Protein AF-A0A098G9X1-F1 (afdb_monomer)

Structure (mmCIF, N/CA/C/O backbone):
data_AF-A0A098G9X1-F1
#
_entry.id   AF-A0A098G9X1-F1
#
loop_
_atom_site.group_PDB
_atom_site.id
_atom_site.type_symbol
_atom_site.label_atom_id
_atom_site.label_alt_id
_atom_site.label_comp_id
_atom_site.label_asym_id
_atom_site.label_entity_id
_atom_site.label_seq_id
_atom_site.pdbx_PDB_ins_code
_atom_site.Cartn_x
_atom_site.Cartn_y
_atom_site.Cartn_z
_atom_site.occupancy
_atom_site.B_iso_or_equiv
_atom_site.auth_seq_id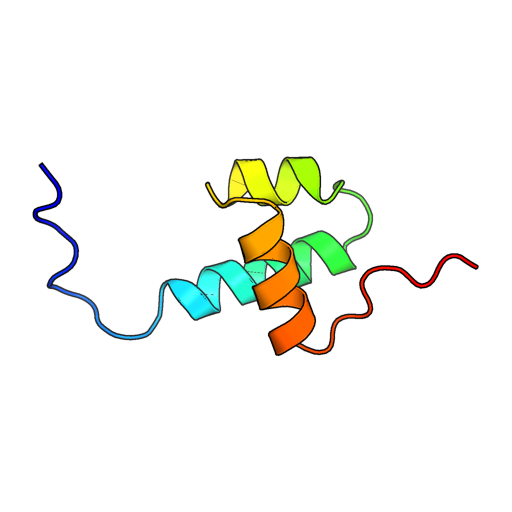
_atom_site.auth_comp_id
_atom_site.auth_asym_id
_atom_site.auth_atom_id
_atom_site.pdbx_PDB_model_num
ATOM 1 N N . MET A 1 1 ? -5.783 10.375 -25.714 1.00 60.38 1 MET A N 1
ATOM 2 C CA . MET A 1 1 ? -4.745 11.144 -24.997 1.00 60.38 1 MET A CA 1
ATOM 3 C C . MET A 1 1 ? -4.084 10.249 -23.949 1.00 60.38 1 MET A C 1
ATOM 5 O O . MET A 1 1 ? -4.427 10.327 -22.785 1.00 60.38 1 MET A O 1
ATOM 9 N N . TYR A 1 2 ? -3.178 9.370 -24.391 1.00 48.00 2 TYR A N 1
ATOM 10 C CA . TYR A 1 2 ? -2.273 8.559 -23.549 1.00 48.00 2 TYR A CA 1
ATOM 11 C C . TYR A 1 2 ? -0.912 8.427 -24.260 1.00 48.00 2 TYR A C 1
ATOM 13 O O . TYR A 1 2 ? -0.323 7.358 -24.360 1.00 48.00 2 TYR A O 1
ATOM 21 N N . MET A 1 3 ? -0.446 9.532 -24.845 1.00 50.69 3 MET A N 1
ATOM 22 C CA . MET A 1 3 ? 0.736 9.584 -25.706 1.00 50.69 3 MET A CA 1
ATOM 23 C C . MET A 1 3 ? 1.959 10.047 -24.907 1.00 50.69 3 MET A C 1
ATOM 25 O O . MET A 1 3 ? 2.566 11.046 -25.258 1.00 50.69 3 MET A O 1
ATOM 29 N N . LEU A 1 4 ? 2.289 9.382 -23.793 1.00 48.97 4 LEU A N 1
ATOM 30 C CA . LEU A 1 4 ? 3.550 9.659 -23.084 1.00 48.97 4 LEU A CA 1
ATOM 31 C C . LEU A 1 4 ? 4.116 8.460 -22.298 1.00 48.97 4 LEU A C 1
ATOM 33 O O . LEU A 1 4 ? 4.887 8.648 -21.366 1.00 48.97 4 LEU A O 1
ATOM 37 N N . TYR A 1 5 ? 3.767 7.221 -22.664 1.00 52.59 5 TYR A N 1
ATOM 38 C CA . TYR A 1 5 ? 4.347 6.016 -22.041 1.00 52.59 5 TYR A CA 1
ATOM 39 C C . TYR A 1 5 ? 5.579 5.457 -22.778 1.00 52.59 5 TYR A C 1
ATOM 41 O O . TYR A 1 5 ? 6.041 4.374 -22.440 1.00 52.59 5 TYR A O 1
ATOM 49 N N . PHE A 1 6 ? 6.127 6.157 -23.779 1.00 58.09 6 PHE A N 1
ATOM 50 C CA . PHE A 1 6 ? 7.127 5.571 -24.685 1.00 58.09 6 PHE A CA 1
ATOM 51 C C . PHE A 1 6 ? 8.590 5.988 -24.446 1.00 58.09 6 PHE A C 1
ATOM 53 O O . PHE A 1 6 ? 9.413 5.766 -25.327 1.00 58.09 6 PHE A O 1
ATOM 60 N N . LEU A 1 7 ? 8.970 6.592 -23.308 1.00 49.50 7 LEU A N 1
ATOM 61 C CA . LEU A 1 7 ? 10.368 7.041 -23.167 1.00 49.50 7 LEU A CA 1
ATOM 62 C C . LEU A 1 7 ? 11.003 6.994 -21.768 1.00 49.50 7 LEU A C 1
ATOM 64 O O . LEU A 1 7 ? 11.824 7.845 -21.486 1.00 49.50 7 LEU A O 1
ATOM 68 N N . VAL A 1 8 ? 10.689 5.999 -20.926 1.00 50.66 8 VAL A N 1
ATOM 69 C CA . VAL A 1 8 ? 11.647 5.397 -19.963 1.00 50.66 8 VAL A CA 1
ATOM 70 C C . VAL A 1 8 ? 11.145 3.980 -19.628 1.00 50.66 8 VAL A C 1
ATOM 72 O O . VAL A 1 8 ? 10.160 3.843 -18.897 1.00 50.66 8 VAL A O 1
ATOM 75 N N . PRO A 1 9 ? 11.744 2.912 -20.172 1.00 53.50 9 PRO A N 1
ATOM 76 C CA . PRO A 1 9 ? 11.371 1.553 -19.809 1.00 53.50 9 PRO A CA 1
ATOM 77 C C . PRO A 1 9 ? 11.969 1.216 -18.422 1.00 53.50 9 PRO A C 1
ATOM 79 O O . PRO A 1 9 ? 13.070 1.635 -18.093 1.00 53.50 9 PRO A O 1
ATOM 82 N N . GLU A 1 10 ? 11.225 0.464 -17.606 1.00 54.19 10 GLU A N 1
ATOM 83 C CA . GLU A 1 10 ? 11.711 -0.353 -16.466 1.00 54.19 10 GLU A CA 1
ATOM 84 C C . GLU A 1 10 ? 11.686 0.162 -15.005 1.00 54.19 10 GLU A C 1
ATOM 86 O O . GLU A 1 10 ? 11.834 -0.674 -14.121 1.00 54.19 10 GLU A O 1
ATOM 91 N N . THR A 1 11 ? 11.380 1.423 -14.654 1.00 55.94 11 THR A N 1
ATOM 92 C CA . THR A 1 11 ? 11.469 1.844 -13.219 1.00 55.94 11 THR A CA 1
ATOM 93 C C . THR A 1 11 ? 10.174 2.285 -12.527 1.00 55.94 11 THR A C 1
ATOM 95 O O . THR A 1 11 ? 10.121 2.326 -11.297 1.00 55.94 11 THR A O 1
ATOM 98 N N . HIS A 1 12 ? 9.083 2.564 -13.249 1.00 59.72 12 HIS A N 1
ATOM 99 C CA . HIS A 1 12 ? 7.886 3.148 -12.619 1.00 59.72 12 HIS A CA 1
ATOM 100 C C . HIS A 1 12 ? 7.091 2.184 -11.727 1.00 59.72 12 HIS A C 1
ATOM 102 O O . HIS A 1 12 ? 6.535 2.607 -10.712 1.00 59.72 12 HIS A O 1
ATOM 108 N N . LEU A 1 13 ? 7.015 0.902 -12.093 1.00 63.38 13 LEU A N 1
ATOM 109 C CA . LEU A 1 13 ? 6.267 -0.088 -11.312 1.00 63.38 13 LEU A CA 1
ATOM 110 C C . LEU A 1 13 ? 6.995 -0.414 -10.002 1.00 63.38 13 LEU A C 1
ATOM 112 O O . LEU A 1 13 ? 6.385 -0.461 -8.933 1.00 63.38 13 LEU A O 1
ATOM 116 N N . ASP A 1 14 ? 8.315 -0.552 -10.095 1.00 68.44 14 ASP A N 1
ATOM 117 C CA . ASP A 1 14 ? 9.178 -0.932 -8.983 1.00 68.44 14 ASP A CA 1
ATOM 118 C C . ASP A 1 14 ? 9.335 0.203 -7.960 1.00 68.44 14 ASP A C 1
ATOM 120 O O . ASP A 1 14 ? 9.307 -0.018 -6.746 1.00 68.44 14 ASP A O 1
ATOM 124 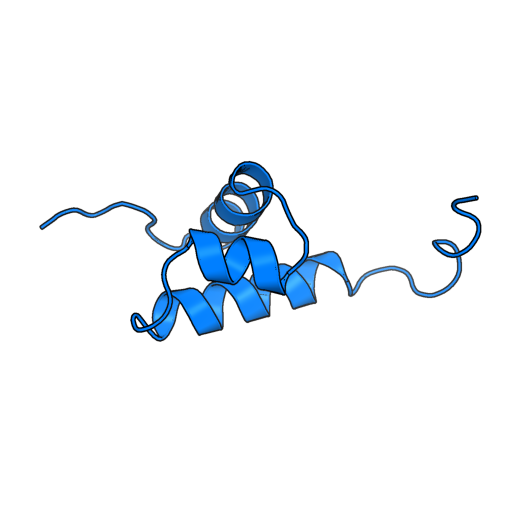N N . PHE A 1 15 ? 9.372 1.450 -8.440 1.00 77.88 15 PHE A N 1
ATOM 125 C CA . PHE A 1 15 ? 9.388 2.636 -7.586 1.00 77.88 15 PHE A CA 1
ATOM 126 C C . PHE A 1 15 ? 8.095 2.772 -6.770 1.00 77.88 15 PHE A C 1
ATOM 128 O O . PHE A 1 15 ? 8.138 2.988 -5.557 1.00 77.88 15 PHE A O 1
ATOM 135 N N . LYS A 1 16 ? 6.932 2.564 -7.407 1.00 76.88 16 LYS A N 1
ATOM 136 C CA . LYS A 1 16 ? 5.635 2.579 -6.713 1.00 76.88 16 LYS A CA 1
ATOM 137 C C . LYS A 1 16 ? 5.527 1.454 -5.680 1.00 76.88 16 LYS A C 1
ATOM 139 O O . LYS A 1 16 ? 5.021 1.695 -4.587 1.00 76.88 16 LYS A O 1
ATOM 144 N N . ALA A 1 17 ? 6.023 0.256 -5.994 1.00 77.56 17 ALA A N 1
ATOM 145 C CA . ALA A 1 17 ? 6.052 -0.869 -5.058 1.00 77.56 17 ALA A CA 1
ATOM 146 C C . ALA A 1 17 ? 6.976 -0.609 -3.854 1.00 77.56 17 ALA A C 1
ATOM 148 O O . ALA A 1 17 ? 6.601 -0.895 -2.718 1.00 77.56 17 ALA A O 1
ATOM 149 N N . THR A 1 18 ? 8.144 -0.007 -4.086 1.00 82.12 18 THR A N 1
ATOM 150 C CA . THR A 1 18 ? 9.109 0.345 -3.030 1.00 82.12 18 THR A CA 1
ATOM 151 C C . THR A 1 18 ? 8.549 1.416 -2.091 1.00 82.12 18 THR A C 1
ATOM 153 O O . THR A 1 18 ? 8.643 1.280 -0.871 1.00 82.12 18 THR A O 1
ATOM 156 N N . ILE A 1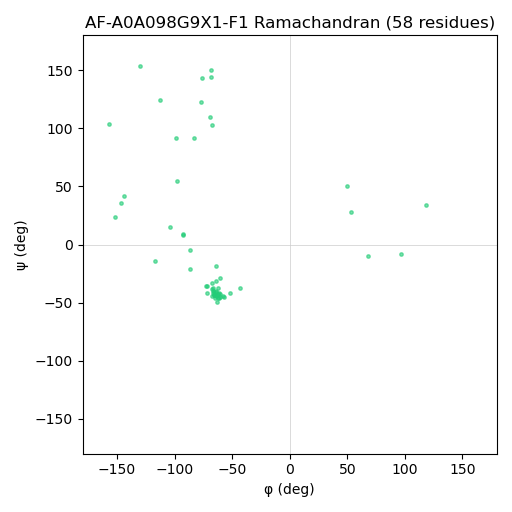 19 ? 7.898 2.449 -2.636 1.00 83.12 19 ILE A N 1
ATOM 157 C CA . ILE A 1 19 ? 7.223 3.475 -1.830 1.00 83.12 19 ILE A CA 1
ATOM 158 C C . ILE A 1 19 ? 6.044 2.873 -1.060 1.00 83.12 19 ILE A C 1
ATOM 160 O O . ILE A 1 19 ? 5.893 3.151 0.129 1.00 83.12 19 ILE A O 1
ATOM 164 N N . ALA A 1 20 ? 5.234 2.023 -1.700 1.00 81.56 20 ALA A N 1
ATOM 165 C CA . ALA A 1 20 ? 4.132 1.334 -1.033 1.00 81.56 20 ALA A CA 1
ATOM 166 C C . ALA A 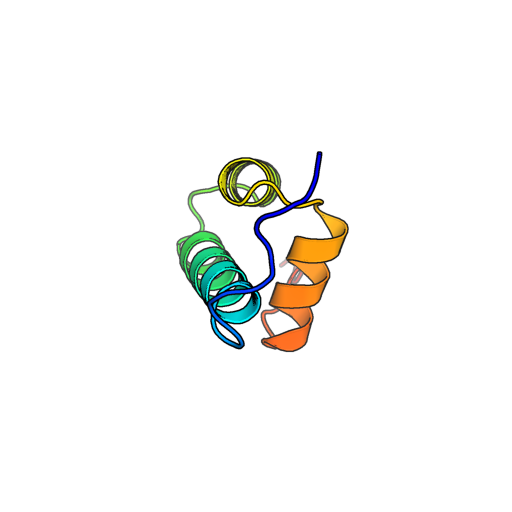1 20 ? 4.619 0.512 0.168 1.00 81.56 20 ALA A C 1
ATOM 16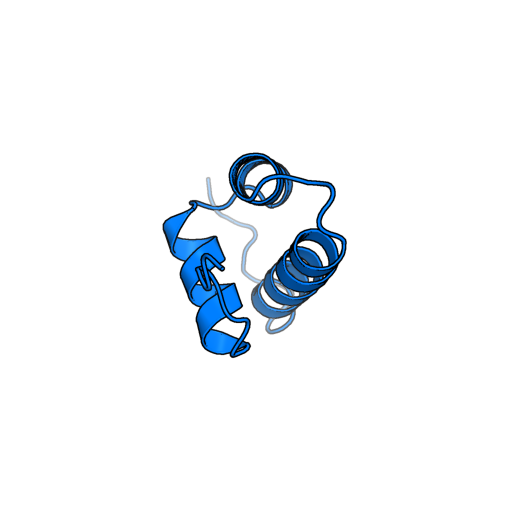8 O O . ALA A 1 20 ? 4.024 0.590 1.240 1.00 81.56 20 ALA A O 1
ATOM 169 N N . GLU A 1 21 ? 5.715 -0.231 0.003 1.00 82.31 21 GLU A N 1
ATOM 170 C CA . GLU A 1 21 ? 6.337 -1.009 1.073 1.00 82.31 21 GLU A CA 1
ATOM 171 C C . GLU A 1 21 ? 6.846 -0.113 2.207 1.00 82.31 21 GLU A C 1
ATOM 173 O O . GLU A 1 21 ? 6.527 -0.370 3.366 1.00 82.31 21 GLU A O 1
ATOM 178 N N . ALA A 1 22 ? 7.604 0.940 1.892 1.00 83.69 22 ALA A N 1
ATOM 179 C CA . ALA A 1 22 ? 8.157 1.847 2.896 1.00 83.69 22 ALA A CA 1
ATOM 180 C C . ALA A 1 22 ? 7.049 2.529 3.715 1.00 83.69 22 ALA A C 1
ATOM 182 O O . ALA A 1 22 ? 7.112 2.555 4.944 1.00 83.69 22 ALA A O 1
ATOM 183 N N . LEU A 1 23 ? 5.997 3.015 3.048 1.00 81.50 23 LEU A N 1
ATOM 184 C CA . LEU A 1 23 ? 4.850 3.646 3.706 1.00 81.50 23 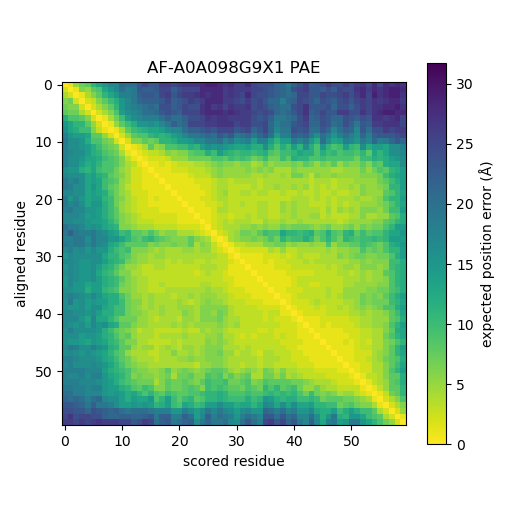LEU A CA 1
ATOM 185 C C . LEU A 1 23 ? 4.042 2.643 4.538 1.00 81.50 23 LEU A C 1
ATOM 187 O O . LEU A 1 23 ? 3.587 2.986 5.629 1.00 81.50 23 LEU A O 1
ATOM 191 N N . TYR A 1 24 ? 3.884 1.409 4.048 1.00 80.94 24 TYR A N 1
ATOM 192 C CA . TYR A 1 24 ? 3.193 0.342 4.772 1.00 80.94 24 TYR A CA 1
ATOM 193 C C . TYR A 1 24 ? 3.976 -0.088 6.021 1.00 80.94 24 TYR A C 1
ATOM 195 O O . TYR A 1 24 ? 3.399 -0.179 7.103 1.00 80.94 24 TYR A O 1
ATOM 203 N N . LYS A 1 25 ? 5.300 -0.267 5.906 1.00 78.50 25 LYS A N 1
ATOM 204 C CA . LYS A 1 25 ? 6.203 -0.578 7.030 1.00 78.50 25 LYS A CA 1
ATOM 205 C C . LYS A 1 25 ? 6.269 0.541 8.067 1.00 78.50 25 LYS A C 1
ATOM 207 O O . LYS A 1 25 ? 6.431 0.253 9.247 1.00 78.50 25 LYS A O 1
ATOM 212 N N . ASN A 1 26 ? 6.108 1.798 7.652 1.00 81.44 26 ASN A N 1
ATOM 213 C CA . ASN A 1 26 ? 6.063 2.933 8.572 1.00 81.44 26 ASN A CA 1
ATOM 214 C C . ASN A 1 26 ? 4.853 2.868 9.531 1.00 81.44 26 ASN A C 1
ATOM 216 O O . ASN A 1 26 ? 4.847 3.546 10.555 1.00 81.44 26 ASN A O 1
ATOM 220 N N . GLY A 1 27 ? 3.812 2.081 9.213 1.00 74.19 27 GLY A N 1
ATOM 221 C CA . GLY A 1 27 ? 2.691 1.748 10.107 1.00 74.19 27 GLY A CA 1
ATOM 222 C C . GLY A 1 27 ? 1.746 2.904 10.466 1.00 74.19 27 GLY A C 1
ATOM 223 O O . GLY A 1 27 ? 0.677 2.681 11.025 1.00 74.19 27 GLY A O 1
ATOM 224 N N . THR A 1 28 ? 2.102 4.145 10.130 1.00 74.50 28 THR A N 1
ATOM 225 C CA . THR A 1 28 ? 1.332 5.354 10.471 1.00 74.50 28 THR A CA 1
ATOM 226 C C . THR A 1 28 ? 0.250 5.684 9.442 1.00 74.50 28 THR A C 1
ATOM 228 O O . THR A 1 28 ? -0.685 6.426 9.739 1.00 74.50 28 THR A O 1
ATOM 231 N N . ILE A 1 29 ? 0.381 5.177 8.212 1.00 79.25 29 ILE A N 1
ATOM 232 C CA . ILE A 1 29 ? -0.468 5.559 7.080 1.00 79.25 29 ILE A CA 1
ATOM 233 C C . ILE A 1 29 ? -1.338 4.362 6.680 1.00 79.25 29 ILE A C 1
ATOM 235 O O . ILE A 1 29 ? -0.810 3.297 6.361 1.00 79.25 29 ILE A O 1
ATOM 239 N N . PRO A 1 30 ? -2.675 4.507 6.646 1.00 79.94 30 PRO A N 1
ATOM 240 C CA . PRO A 1 30 ? -3.548 3.423 6.230 1.00 79.94 30 PRO A CA 1
ATOM 241 C C . PRO A 1 30 ? -3.384 3.129 4.734 1.00 79.94 30 PRO A C 1
ATOM 243 O O . PRO A 1 30 ? -3.293 4.037 3.910 1.00 79.94 30 PRO A O 1
ATOM 246 N N . VAL A 1 31 ? -3.475 1.849 4.373 1.00 78.75 31 VAL A N 1
ATOM 247 C CA . VAL A 1 31 ? -3.404 1.294 3.004 1.00 78.75 31 VAL A CA 1
ATOM 248 C C . VAL A 1 31 ? -4.203 2.109 1.974 1.00 78.75 31 VAL A C 1
ATOM 250 O O . VAL A 1 31 ? -3.767 2.305 0.843 1.00 78.75 31 VAL A O 1
ATOM 253 N N . LYS A 1 32 ? -5.368 2.637 2.375 1.00 81.44 32 LYS A N 1
ATOM 254 C CA . LYS A 1 32 ? -6.220 3.483 1.527 1.00 81.44 32 LYS A CA 1
ATOM 255 C C . LYS A 1 32 ? -5.522 4.786 1.106 1.00 81.44 32 LYS A C 1
ATOM 257 O O . LYS A 1 32 ? -5.540 5.105 -0.074 1.00 81.44 32 LYS A O 1
ATOM 262 N N . LYS A 1 33 ? -4.867 5.476 2.045 1.00 83.94 33 LYS A N 1
ATOM 263 C CA . LYS A 1 33 ? -4.112 6.714 1.788 1.00 83.94 33 LYS A CA 1
ATOM 264 C C . LYS A 1 33 ? -2.888 6.451 0.911 1.00 83.94 33 LYS A C 1
ATOM 266 O O . LYS A 1 33 ? -2.584 7.262 0.049 1.00 83.94 33 LYS A O 1
ATOM 271 N N . ILE A 1 34 ? -2.224 5.310 1.103 1.00 84.06 34 ILE A N 1
ATOM 272 C CA . ILE A 1 34 ? -1.070 4.901 0.286 1.00 84.06 34 ILE A CA 1
ATOM 273 C C . ILE A 1 34 ? -1.504 4.673 -1.170 1.00 84.06 34 ILE A C 1
ATOM 275 O O . ILE A 1 34 ? -0.852 5.147 -2.097 1.00 84.06 34 ILE A O 1
ATOM 279 N N . ALA A 1 35 ? -2.642 4.002 -1.377 1.00 84.56 35 ALA A N 1
ATOM 280 C CA . ALA A 1 35 ? -3.220 3.802 -2.705 1.00 84.56 35 ALA A CA 1
ATOM 281 C C . ALA A 1 35 ? -3.589 5.135 -3.388 1.00 84.56 35 ALA A C 1
ATOM 283 O O . ALA A 1 35 ? -3.283 5.319 -4.564 1.00 84.56 35 ALA A O 1
ATOM 284 N N . GLU A 1 36 ? -4.171 6.077 -2.635 1.00 85.38 36 GLU A N 1
ATOM 285 C CA . GLU A 1 36 ? -4.476 7.431 -3.121 1.00 85.38 36 GLU A CA 1
ATOM 286 C C . GLU A 1 36 ? -3.206 8.223 -3.483 1.00 85.38 36 GLU A C 1
ATOM 288 O O . GLU A 1 36 ? -3.175 8.877 -4.518 1.00 85.38 36 GLU A O 1
ATOM 293 N N . GLN A 1 37 ? -2.134 8.135 -2.687 1.00 81.56 37 GLN A N 1
ATOM 294 C CA . GLN A 1 37 ? -0.868 8.834 -2.963 1.00 81.56 37 GLN A CA 1
ATOM 295 C C . GLN A 1 37 ? -0.137 8.312 -4.203 1.00 81.56 37 GLN A C 1
ATOM 297 O O . GLN A 1 37 ? 0.546 9.067 -4.890 1.00 81.56 37 GLN A O 1
ATOM 302 N N . LEU A 1 38 ? -0.250 7.014 -4.472 1.00 80.38 38 LEU A N 1
ATOM 303 C CA . LEU A 1 38 ? 0.407 6.363 -5.605 1.00 80.38 38 LEU A CA 1
ATOM 304 C C . LEU A 1 38 ? -0.426 6.426 -6.896 1.00 80.38 38 LEU A C 1
ATOM 306 O O . LEU A 1 38 ? 0.060 5.982 -7.947 1.00 80.38 38 LEU A O 1
ATOM 310 N N . ASP A 1 39 ? -1.651 6.955 -6.803 1.00 82.38 39 ASP A N 1
ATOM 311 C CA . ASP A 1 39 ? -2.673 6.945 -7.850 1.00 82.38 39 ASP A CA 1
ATOM 312 C C . ASP A 1 39 ? -2.864 5.526 -8.418 1.00 82.38 39 ASP A C 1
ATOM 314 O O . ASP A 1 39 ? -2.739 5.260 -9.614 1.00 82.38 39 ASP A O 1
ATOM 318 N N . ILE A 1 40 ? -3.049 4.554 -7.517 1.00 80.56 40 ILE A N 1
ATOM 319 C CA . ILE A 1 40 ? -3.275 3.148 -7.871 1.00 80.56 40 ILE A CA 1
ATOM 320 C C . ILE A 1 40 ? -4.486 2.591 -7.135 1.00 80.56 40 ILE A C 1
ATOM 322 O O . ILE A 1 40 ? -4.842 3.004 -6.034 1.00 80.56 40 ILE A O 1
ATOM 326 N N . SER A 1 41 ? -5.109 1.576 -7.726 1.00 82.94 41 SER A N 1
ATOM 327 C CA . SER A 1 41 ? -6.176 0.842 -7.050 1.00 82.94 41 SER A CA 1
ATOM 328 C C . SER A 1 41 ? -5.634 0.038 -5.867 1.00 82.94 41 SER A C 1
ATOM 330 O O . SER A 1 41 ? -4.510 -0.467 -5.905 1.00 82.94 41 SER A O 1
ATOM 332 N N . LYS A 1 42 ? -6.469 -0.168 -4.838 1.00 80.06 42 LYS A N 1
ATOM 333 C CA . LYS A 1 42 ? -6.131 -1.032 -3.691 1.00 80.06 42 LYS A CA 1
A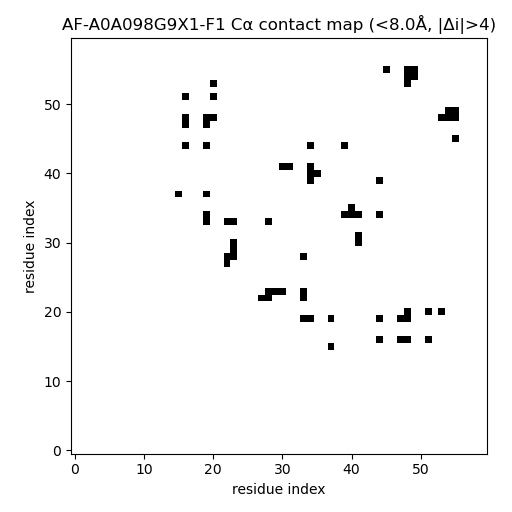TOM 334 C C . LYS A 1 42 ? -5.658 -2.412 -4.150 1.00 80.06 42 LYS A C 1
ATOM 336 O O . LYS A 1 42 ? -4.678 -2.919 -3.627 1.00 80.06 42 LYS A O 1
ATOM 341 N N . THR A 1 43 ? -6.311 -2.990 -5.157 1.00 79.69 43 THR A N 1
ATOM 342 C CA . THR A 1 43 ? -5.948 -4.291 -5.738 1.00 79.69 43 THR A CA 1
ATOM 343 C C . THR A 1 43 ? -4.510 -4.308 -6.258 1.00 79.69 43 THR A C 1
ATOM 345 O O . THR A 1 43 ? -3.764 -5.238 -5.969 1.00 79.69 43 THR A O 1
ATOM 348 N N . THR A 1 44 ? -4.092 -3.252 -6.960 1.00 83.25 44 THR A N 1
ATOM 349 C CA . THR A 1 44 ? -2.723 -3.089 -7.469 1.00 83.25 44 THR A CA 1
ATOM 350 C C . THR A 1 44 ? -1.718 -2.927 -6.332 1.00 83.25 44 THR A C 1
ATOM 352 O O . THR A 1 44 ? -0.651 -3.531 -6.362 1.00 83.25 44 THR A O 1
ATOM 355 N N . LEU A 1 45 ? -2.079 -2.173 -5.291 1.00 81.56 45 LEU A N 1
ATOM 356 C CA . LEU A 1 45 ? -1.253 -2.029 -4.094 1.00 81.56 45 LEU A CA 1
ATOM 357 C C . LEU A 1 45 ? -1.040 -3.383 -3.389 1.00 81.56 45 LEU A C 1
ATOM 359 O O . LEU A 1 45 ? 0.093 -3.730 -3.064 1.00 81.56 45 LEU A O 1
ATOM 363 N N . TYR A 1 46 ? -2.100 -4.179 -3.203 1.00 82.44 46 TYR A N 1
ATOM 364 C CA . TYR A 1 46 ? -1.995 -5.533 -2.646 1.00 82.44 46 TYR A CA 1
ATOM 365 C C . TYR A 1 46 ? -1.157 -6.465 -3.529 1.00 82.44 46 TYR A C 1
ATOM 367 O O . TYR A 1 46 ? -0.399 -7.273 -2.999 1.00 82.44 46 TYR A O 1
ATOM 375 N N . LEU A 1 47 ? -1.252 -6.351 -4.859 1.00 80.50 47 LEU A N 1
ATOM 376 C CA . LEU A 1 47 ? -0.404 -7.107 -5.787 1.00 80.50 47 LEU A CA 1
ATOM 377 C C . LEU A 1 47 ? 1.078 -6.754 -5.618 1.00 80.50 47 LEU A C 1
ATOM 379 O O . LEU A 1 47 ? 1.905 -7.661 -5.570 1.00 80.50 47 LEU A O 1
ATOM 383 N N . TYR A 1 48 ? 1.416 -5.471 -5.459 1.00 81.31 48 TYR A N 1
ATOM 384 C CA . TYR A 1 48 ? 2.794 -5.045 -5.194 1.00 81.31 48 TYR A CA 1
ATOM 385 C C . TYR A 1 48 ? 3.301 -5.546 -3.844 1.00 81.31 48 TYR A C 1
ATOM 387 O O . TYR A 1 48 ? 4.383 -6.123 -3.779 1.00 81.31 48 TYR A O 1
ATOM 395 N N . LEU A 1 49 ? 2.500 -5.410 -2.785 1.00 79.12 49 LEU A N 1
ATOM 396 C CA . LEU A 1 49 ? 2.845 -5.919 -1.456 1.00 79.12 49 LEU A CA 1
ATOM 397 C C . LEU A 1 49 ? 3.049 -7.445 -1.469 1.00 79.12 49 LEU A C 1
ATOM 399 O O . LEU A 1 49 ? 4.028 -7.940 -0.915 1.00 79.12 49 LEU A O 1
ATOM 403 N N . ARG A 1 50 ? 2.178 -8.190 -2.166 1.00 79.56 50 ARG A N 1
ATOM 404 C CA . ARG A 1 50 ? 2.276 -9.651 -2.314 1.00 79.56 50 ARG A CA 1
ATOM 405 C C . ARG A 1 50 ? 3.494 -10.066 -3.133 1.00 79.56 50 ARG A C 1
ATOM 407 O O . ARG A 1 50 ? 4.180 -11.009 -2.754 1.00 79.56 50 ARG A O 1
ATOM 414 N N . SER A 1 51 ? 3.788 -9.347 -4.215 1.00 78.12 51 SER A N 1
ATOM 415 C CA . SER A 1 51 ? 5.002 -9.560 -5.010 1.00 78.12 51 SER A CA 1
ATOM 416 C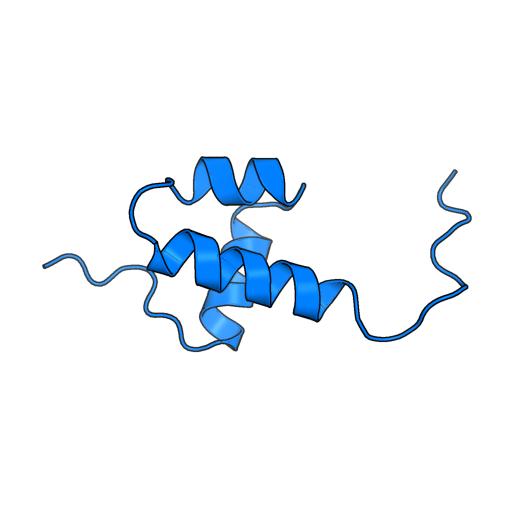 C . SER A 1 51 ? 6.270 -9.352 -4.180 1.00 78.12 51 SER A C 1
ATOM 418 O O . SER A 1 51 ? 7.285 -9.985 -4.456 1.00 78.12 51 SER A O 1
ATOM 420 N N . ARG A 1 52 ? 6.213 -8.491 -3.157 1.00 72.62 52 ARG A N 1
ATOM 421 C CA . ARG A 1 52 ? 7.318 -8.215 -2.230 1.00 72.62 52 ARG A CA 1
ATOM 422 C C . ARG A 1 52 ? 7.299 -9.071 -0.960 1.00 72.62 52 ARG A C 1
ATOM 424 O O . ARG A 1 52 ? 8.092 -8.821 -0.062 1.00 72.62 52 ARG A O 1
ATOM 431 N N . ASN A 1 53 ? 6.426 -10.083 -0.880 1.00 72.88 53 ASN A N 1
ATOM 432 C CA . ASN A 1 53 ? 6.249 -10.925 0.314 1.00 72.88 53 ASN A CA 1
ATOM 433 C C . ASN A 1 53 ? 5.977 -10.119 1.601 1.00 72.88 53 ASN A C 1
ATOM 435 O O . ASN A 1 53 ? 6.293 -10.561 2.702 1.00 72.88 53 ASN A O 1
ATOM 439 N N . VAL A 1 54 ? 5.376 -8.931 1.485 1.00 74.00 54 VAL A N 1
ATOM 440 C CA . VAL A 1 54 ? 4.982 -8.151 2.659 1.00 74.00 54 VAL A CA 1
ATOM 441 C C . VAL A 1 54 ? 3.708 -8.779 3.231 1.00 74.00 54 VAL A C 1
ATOM 443 O O . VAL A 1 54 ? 2.721 -8.886 2.497 1.00 74.00 54 VAL A O 1
ATOM 446 N N . PRO A 1 55 ? 3.686 -9.195 4.511 1.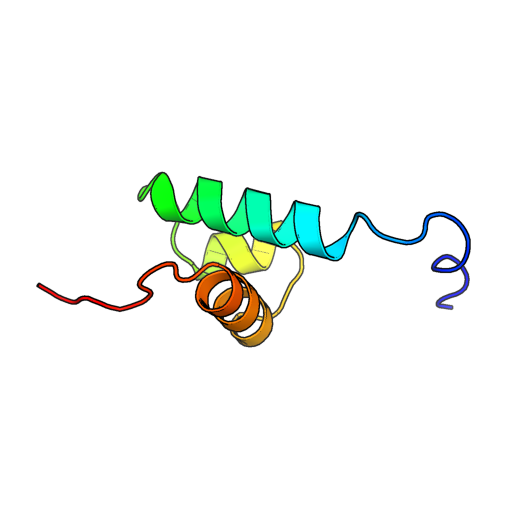00 66.31 55 PRO A N 1
ATOM 447 C CA . PRO A 1 55 ? 2.499 -9.778 5.121 1.00 66.31 55 PRO A CA 1
ATOM 448 C C . PRO A 1 55 ? 1.414 -8.704 5.249 1.00 66.31 55 PRO A C 1
ATOM 450 O O . PRO A 1 55 ? 1.455 -7.815 6.103 1.00 66.31 55 PRO A O 1
ATOM 453 N N . VAL A 1 56 ? 0.431 -8.764 4.351 1.00 66.75 56 VAL A N 1
ATOM 454 C CA . VAL A 1 56 ? -0.748 -7.899 4.388 1.00 66.75 56 VAL A CA 1
ATOM 455 C C . VAL A 1 56 ? -1.883 -8.685 5.022 1.00 66.75 56 VAL A C 1
ATOM 457 O O . VAL A 1 56 ? -2.601 -9.407 4.337 1.00 66.75 56 VAL A O 1
ATOM 460 N N . GLY A 1 57 ? -2.026 -8.563 6.342 1.00 61.47 57 GLY A N 1
ATOM 461 C CA . GLY A 1 57 ? -3.145 -9.162 7.071 1.00 61.47 57 GLY A CA 1
ATOM 462 C C . GLY A 1 57 ? -2.796 -10.212 8.122 1.00 61.47 57 GLY A C 1
ATOM 463 O O . GLY A 1 57 ? -3.613 -11.101 8.342 1.00 61.47 57 GLY A O 1
ATOM 464 N N . GLU A 1 58 ? -1.673 -10.099 8.830 1.00 44.41 58 GLU A N 1
ATOM 465 C CA . GLU A 1 58 ? -1.581 -10.769 10.131 1.00 44.41 58 GLU A CA 1
ATOM 466 C C . GLU A 1 58 ? -2.232 -9.881 11.186 1.00 44.41 58 GLU A C 1
ATOM 468 O O . GLU A 1 58 ? -1.652 -8.956 11.746 1.00 44.41 58 GLU A O 1
ATOM 473 N N . LYS A 1 59 ? -3.524 -10.137 11.373 1.00 45.97 59 LYS A N 1
ATOM 474 C CA . LYS A 1 59 ? -4.259 -9.731 12.558 1.00 45.97 59 LYS A CA 1
ATOM 475 C C . LYS A 1 59 ? -3.721 -10.586 13.710 1.00 45.97 59 LYS A C 1
ATOM 477 O O . LYS A 1 59 ? -3.959 -11.792 13.729 1.00 45.97 59 LYS A O 1
ATOM 482 N N . SER A 1 60 ? -2.989 -9.987 14.639 1.00 36.66 60 SER A N 1
ATOM 483 C CA . SER A 1 60 ? -2.771 -10.520 15.988 1.00 36.66 60 SER A CA 1
ATOM 484 C C . SER A 1 60 ? -2.734 -9.363 16.965 1.00 36.66 60 SER A C 1
ATOM 486 O O . SER A 1 60 ? -2.043 -8.369 16.652 1.00 36.66 60 SER A O 1
#

pLDDT: mean 71.7, std 13.1, range [36.66, 85.38]

Nearest PDB structures (foldseek):
  7bhy-assembly2_C-2  TM=7.431E-01  e=1.615E-01  Bacillus subtilis subsp. subtilis str. 168
  1hlv-assembly1_A  TM=7.034E-01  e=2.681E-01  Homo sapiens
  4a12-assembly1_B  TM=6.703E-01  e=8.382E-01  Staphylococcus aureus
  1trr-assembly1_A  TM=6.771E-01  e=2.167E+00  Escherichia coli

Mean predicted aligned error: 9.7 Å

Foldseek 3Di:
DPPDPPPDPDDLLVVLLVQLVVVVVVVPDDLVVSCVVSVHDSVSSVVSCVVVVNDDDPDD

InterPro domains:
  IPR006120 Resolvase, HTH domain [PF02796] (22-51)

Secondary structure (DSSP, 8-state):
--TT-SS--SSHHHHHHHHHHHHHHT-SS-HHHHHHHTT--HHHHHHHHHHTT-------

Solvent-accessible surface area (backbone atoms only — not comparable to full-atom values): 3945 Å² total; per-residue (Å²): 143,82,89,77,82,84,83,73,88,89,53,71,69,58,51,52,36,51,52,50,48,53,48,51,73,62,68,81,54,56,71,68,59,54,20,62,74,68,74,46,53,65,70,56,51,51,50,40,36,53,75,67,70,48,85,84,78,81,85,126

Organism: NCBI:txid1212491

Sequence (60 aa):
MYMLYFLVPETHLDFKATIAEALYKNGTIPVKKIAEQLDISKTTLYLYLRSRNVPVGEKS

Radius of gyration: 12.96 Å; Cα contacts (8 Å, |Δi|>4): 36; chains: 1; bounding box: 18×22×42 Å